Protein AF-A0A920PNK2-F1 (afdb_monomer)

Mean predicted aligned error: 2.54 Å

Secondary structure (DSSP, 8-state):
-HHHH--TT-BHHHHHHHHHHHHHHTT---BSS--EEEGGGGSSS-PPP-SPBPPTT-EEEEE--EE-GGG-EE--EEEEE-SSSPPPHHHHHHHHHHHHHHHHHT-

Foldseek 3Di:
DLLVVQAFFDFQVNSLVVLVVVQVVQAFDDADFQQKDKAPRPVVHPDHGDRDTHHAQIKIKGWRSTLHHPRDGDTDIDIDTHDPDDHDPVRVVVVVVVVVVCVVVVD

Nearest PDB structures (foldseek):
  4s00-assembly1_C  TM=9.492E-01  e=1.139E-08  Ruegeria lacuscaerulensis ITI-1157
  4s01-assembly2_B  TM=9.330E-01  e=1.068E-08  Ruegeria lacuscaerulensis ITI-1157
  4b28-assembly1_A-2  TM=9.324E-01  e=1.216E-08  Roseobacter denitrificans OCh 114
  4rzz-assembly1_C  TM=9.488E-01  e=2.180E-08  Ruegeria lacuscaerulensis ITI-1157
  4ege-assembly1_A-2  TM=8.563E-01  e=2.187E-04  Mycobacterium ulcerans Agy99

Sequence (107 aa):
MLKTALRPGVTEVQLWGLLNYANLANNGDWHEGRMLASGPRINPWMQEASPRRVESGDLVGLDTDMIGPLGYCADISRTLHCGPGQPTRRQKQLYRLALDEIECNLK

pLDDT: mean 96.78, std 3.08, range [76.94, 98.69]

Radius of gyration: 14.25 Å; Cα contacts (8 Å, |Δi|>4): 184; chains: 1; bounding box: 33×37×32 Å

Structure (mmCIF, N/CA/C/O backbone):
data_AF-A0A920PNK2-F1
#
_entry.id   AF-A0A920PNK2-F1
#
loop_
_atom_site.group_PDB
_atom_site.id
_atom_site.type_symbol
_atom_site.label_atom_id
_atom_site.label_alt_id
_atom_site.label_comp_id
_atom_site.label_asym_id
_atom_site.label_entity_id
_atom_site.label_seq_id
_atom_site.pdbx_PDB_ins_code
_atom_site.Cartn_x
_atom_site.Cartn_y
_atom_site.Cartn_z
_atom_site.occupancy
_atom_site.B_iso_or_equiv
_atom_site.auth_seq_id
_atom_site.auth_comp_id
_atom_site.auth_asym_id
_atom_site.auth_atom_id
_atom_site.pdbx_PDB_model_num
ATOM 1 N N . MET A 1 1 ? -7.185 -2.907 -9.985 1.00 81.12 1 MET A N 1
ATOM 2 C CA . MET A 1 1 ? -7.003 -4.285 -9.477 1.00 81.12 1 MET A CA 1
ATOM 3 C C . MET A 1 1 ? -7.018 -4.337 -7.949 1.00 81.12 1 MET A C 1
ATOM 5 O O . MET A 1 1 ? -7.954 -4.904 -7.402 1.00 81.12 1 MET A O 1
ATOM 9 N N . LEU A 1 2 ? -6.073 -3.693 -7.249 1.00 89.44 2 LEU A N 1
ATOM 10 C CA . LEU A 1 2 ? -5.973 -3.769 -5.780 1.00 89.44 2 LEU A CA 1
ATOM 11 C C . LEU A 1 2 ? -7.226 -3.271 -5.035 1.00 89.44 2 LEU A C 1
ATOM 13 O O . LEU A 1 2 ? -7.757 -3.987 -4.194 1.00 89.44 2 LEU A O 1
ATOM 17 N N . LYS A 1 3 ? -7.773 -2.102 -5.404 1.00 89.00 3 LYS A N 1
ATOM 18 C CA . LYS A 1 3 ? -9.016 -1.570 -4.806 1.00 89.00 3 LYS A CA 1
ATOM 19 C C . LYS A 1 3 ? -10.217 -2.517 -4.963 1.00 89.00 3 LYS A C 1
ATOM 21 O O . LYS A 1 3 ? -11.076 -2.553 -4.096 1.00 89.00 3 LYS A O 1
ATOM 26 N N . THR A 1 4 ? -10.271 -3.275 -6.058 1.00 91.94 4 THR A N 1
ATOM 27 C CA . THR A 1 4 ? -11.335 -4.255 -6.335 1.00 91.94 4 THR A CA 1
ATOM 28 C C . THR A 1 4 ? -11.139 -5.547 -5.540 1.00 91.94 4 THR 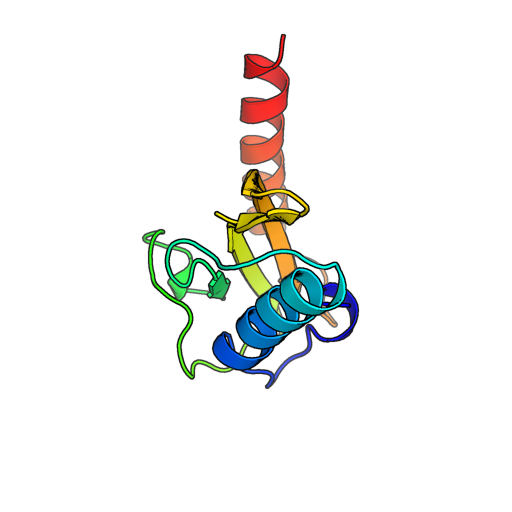A C 1
ATOM 30 O O . THR A 1 4 ? -12.112 -6.179 -5.146 1.00 91.94 4 THR A O 1
ATOM 33 N N . ALA A 1 5 ? -9.886 -5.946 -5.306 1.00 95.31 5 ALA A N 1
ATOM 34 C CA . ALA A 1 5 ? -9.541 -7.131 -4.526 1.00 95.31 5 ALA A CA 1
ATOM 35 C C . ALA A 1 5 ? -9.615 -6.903 -3.00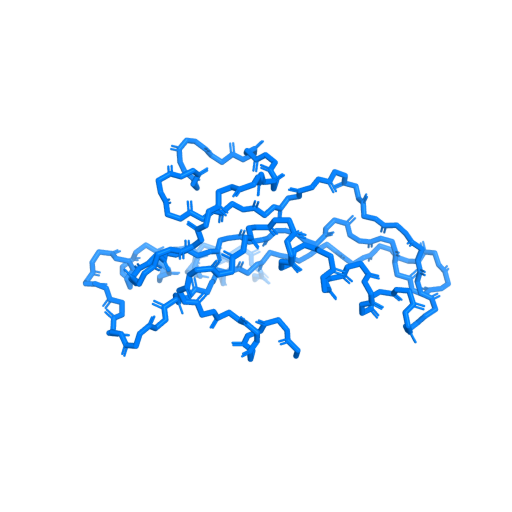8 1.00 95.31 5 ALA A C 1
ATOM 37 O O . ALA A 1 5 ? -9.747 -7.867 -2.253 1.00 95.31 5 ALA A O 1
ATOM 38 N N . LEU A 1 6 ? -9.533 -5.646 -2.563 1.00 97.19 6 LEU A N 1
ATOM 39 C CA . LEU A 1 6 ? -9.639 -5.270 -1.160 1.00 97.19 6 LEU A CA 1
ATOM 40 C C . LEU A 1 6 ? -11.038 -5.585 -0.619 1.00 97.19 6 LEU A C 1
ATOM 42 O O . LEU A 1 6 ? -12.020 -4.916 -0.940 1.00 97.19 6 LEU A O 1
ATOM 46 N N . ARG A 1 7 ? -11.106 -6.603 0.236 1.00 97.31 7 ARG A N 1
ATOM 47 C CA . ARG A 1 7 ? -12.310 -7.035 0.948 1.00 97.31 7 ARG A CA 1
ATOM 48 C C . ARG A 1 7 ? -11.924 -7.703 2.266 1.00 97.31 7 ARG A C 1
ATOM 50 O O . ARG A 1 7 ? -10.823 -8.255 2.340 1.00 97.31 7 ARG A O 1
ATOM 57 N N . PRO A 1 8 ? -12.814 -7.732 3.271 1.00 98.00 8 PRO A N 1
ATOM 58 C CA . PRO A 1 8 ? -12.539 -8.437 4.514 1.00 98.00 8 PRO A CA 1
ATOM 59 C C . PRO A 1 8 ? -12.116 -9.892 4.266 1.00 98.00 8 PRO A C 1
ATOM 61 O O . PRO A 1 8 ? -12.681 -10.583 3.416 1.00 98.00 8 PRO A O 1
ATOM 64 N N . GLY A 1 9 ? -11.104 -10.350 4.998 1.00 98.06 9 GLY A N 1
ATOM 65 C CA . GLY A 1 9 ? -10.576 -11.711 4.933 1.00 98.06 9 GLY A CA 1
ATOM 66 C C . GLY A 1 9 ? -9.421 -11.929 3.952 1.00 98.06 9 GLY A C 1
ATOM 67 O O . GLY A 1 9 ? -8.723 -12.936 4.105 1.00 98.06 9 GLY A O 1
ATOM 68 N N . VAL A 1 10 ? -9.174 -11.017 3.000 1.00 98.31 10 VAL A N 1
ATOM 69 C CA . VAL A 1 10 ? -7.945 -11.034 2.180 1.00 98.31 10 VAL A CA 1
ATOM 70 C C . VAL A 1 10 ? -6.733 -10.761 3.072 1.00 98.31 10 VAL A C 1
ATOM 72 O O . VAL A 1 10 ? -6.842 -9.988 4.022 1.00 98.31 10 VAL A O 1
ATOM 75 N N . THR A 1 11 ? -5.590 -11.391 2.815 1.00 98.62 11 THR A N 1
ATOM 76 C CA . THR A 1 11 ? -4.367 -11.102 3.581 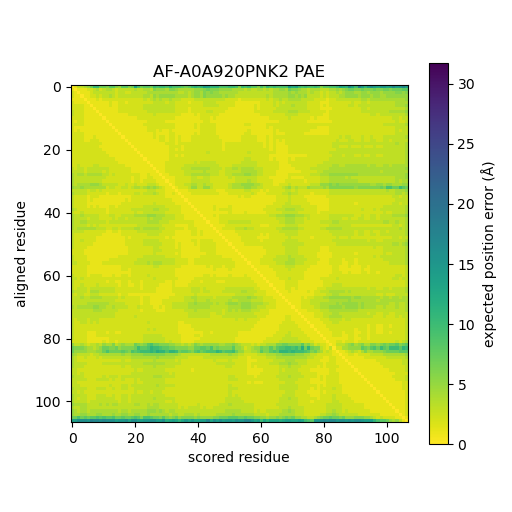1.00 98.62 11 THR A CA 1
ATOM 77 C C . THR A 1 11 ? -3.595 -9.925 2.991 1.00 98.62 11 THR A C 1
ATOM 79 O O . THR A 1 11 ? -3.682 -9.646 1.793 1.00 98.62 11 THR A O 1
ATOM 82 N N . GLU A 1 12 ? -2.796 -9.243 3.811 1.00 98.62 12 GLU A N 1
ATOM 83 C CA . GLU A 1 12 ? -1.914 -8.166 3.333 1.00 98.62 12 GLU A CA 1
ATOM 84 C C . GLU A 1 12 ? -0.940 -8.681 2.265 1.00 98.62 12 GLU A C 1
ATOM 86 O O . GLU A 1 12 ? -0.792 -8.055 1.219 1.00 98.62 12 GLU A O 1
ATOM 91 N N . VAL A 1 13 ? -0.351 -9.869 2.463 1.00 98.38 13 VAL A N 1
ATOM 92 C CA . VAL A 1 13 ? 0.530 -10.501 1.460 1.00 98.38 13 VAL A CA 1
ATOM 93 C C . VAL A 1 13 ? -0.181 -10.830 0.144 1.00 98.38 13 VAL A C 1
ATOM 95 O O . VAL A 1 13 ? 0.451 -10.767 -0.907 1.00 98.38 13 VAL A O 1
ATOM 98 N N . GLN A 1 14 ? -1.484 -11.140 0.156 1.00 98.38 14 GLN A N 1
ATOM 99 C CA . GLN A 1 14 ? -2.257 -11.319 -1.080 1.00 98.38 14 GLN A CA 1
ATOM 100 C C . GLN A 1 14 ? -2.422 -9.991 -1.825 1.00 98.38 14 GLN A C 1
ATOM 102 O O . GLN A 1 14 ? -2.258 -9.954 -3.041 1.00 98.38 14 GLN A O 1
ATOM 107 N N . LEU A 1 15 ? -2.706 -8.898 -1.110 1.00 98.19 15 LEU A N 1
ATOM 108 C CA . LEU A 1 15 ? -2.794 -7.565 -1.711 1.00 98.19 15 LEU A CA 1
ATOM 109 C C . LEU A 1 15 ? -1.435 -7.091 -2.244 1.00 98.19 15 LEU A C 1
ATOM 111 O O . LEU A 1 15 ? -1.367 -6.600 -3.368 1.00 98.19 15 LEU A O 1
ATOM 115 N N . TRP A 1 16 ? -0.355 -7.297 -1.489 1.00 98.06 16 TRP A N 1
ATOM 116 C CA . TRP A 1 16 ? 1.009 -6.998 -1.934 1.00 98.06 16 TRP A CA 1
ATOM 117 C C . TRP A 1 16 ? 1.405 -7.842 -3.155 1.00 98.06 16 TRP A C 1
ATOM 119 O O . TRP A 1 16 ? 1.992 -7.329 -4.107 1.00 98.06 16 TRP A O 1
ATOM 129 N N . GLY A 1 17 ? 0.996 -9.114 -3.203 1.00 97.69 17 GLY A N 1
ATOM 130 C CA . GLY A 1 17 ? 1.179 -9.967 -4.379 1.00 97.69 17 GLY A CA 1
ATOM 131 C C . GLY A 1 17 ? 0.494 -9.420 -5.637 1.00 97.69 17 GLY A C 1
ATOM 132 O O . GLY A 1 17 ? 1.037 -9.552 -6.730 1.00 97.69 17 GLY A O 1
ATOM 133 N N . LEU A 1 18 ? -0.653 -8.744 -5.502 1.00 97.44 18 LEU A N 1
ATOM 134 C CA . LEU A 1 18 ? -1.312 -8.082 -6.634 1.00 97.44 18 LEU A CA 1
ATOM 135 C C . LEU A 1 18 ? -0.546 -6.857 -7.144 1.00 97.44 18 LEU A C 1
ATOM 137 O O . LEU A 1 18 ? -0.586 -6.604 -8.345 1.00 97.44 18 LEU A O 1
ATOM 141 N N . LEU A 1 19 ? 0.133 -6.109 -6.266 1.00 96.12 19 LEU A N 1
ATOM 142 C CA . LEU A 1 19 ? 1.024 -5.018 -6.685 1.00 96.12 19 LEU A CA 1
ATOM 143 C C . LEU A 1 19 ? 2.195 -5.567 -7.502 1.00 96.12 19 LEU A C 1
ATOM 145 O O . LEU A 1 19 ? 2.418 -5.104 -8.615 1.00 96.12 19 LEU A O 1
ATOM 149 N N . ASN A 1 20 ? 2.837 -6.629 -7.008 1.00 97.25 20 ASN A N 1
ATOM 150 C CA . ASN A 1 20 ? 3.941 -7.294 -7.705 1.00 97.25 20 ASN A CA 1
ATOM 151 C C . ASN A 1 20 ? 3.504 -7.854 -9.062 1.00 97.25 20 ASN A C 1
ATOM 153 O O . ASN A 1 20 ? 4.173 -7.643 -10.069 1.00 97.25 20 ASN A O 1
ATOM 157 N N . TYR A 1 21 ? 2.352 -8.535 -9.106 1.00 97.06 21 TYR A N 1
ATOM 158 C CA . TYR A 1 21 ? 1.788 -9.027 -10.361 1.00 97.06 21 TYR A CA 1
ATOM 159 C C . TYR A 1 21 ? 1.533 -7.882 -11.341 1.00 97.06 21 TYR A C 1
ATOM 161 O O . TYR A 1 21 ? 1.876 -8.000 -12.512 1.00 97.06 21 TYR A O 1
ATOM 169 N N . ALA A 1 22 ? 0.944 -6.776 -10.877 1.00 96.06 22 ALA A N 1
ATOM 170 C CA . ALA A 1 22 ? 0.673 -5.630 -11.731 1.00 96.06 22 ALA A CA 1
ATOM 171 C C . ALA A 1 22 ? 1.965 -4.992 -12.260 1.00 96.06 22 ALA A C 1
ATOM 173 O O . ALA A 1 22 ? 2.005 -4.661 -13.441 1.00 96.06 22 ALA A O 1
ATOM 174 N N . ASN A 1 23 ? 3.008 -4.858 -11.434 1.00 97.25 23 ASN A N 1
ATOM 175 C CA . ASN A 1 23 ? 4.301 -4.332 -11.873 1.00 97.25 23 ASN A CA 1
ATOM 176 C C . ASN A 1 23 ? 4.917 -5.221 -12.964 1.00 97.25 23 ASN A C 1
ATOM 178 O O . ASN A 1 23 ? 5.166 -4.769 -14.083 1.00 97.25 23 ASN A O 1
ATOM 182 N N . LEU A 1 24 ? 5.042 -6.518 -12.673 1.00 97.69 24 LEU A N 1
ATOM 183 C CA . LEU A 1 24 ? 5.623 -7.498 -13.587 1.00 97.69 24 LEU A CA 1
ATOM 184 C C . LEU A 1 24 ? 4.835 -7.602 -14.900 1.00 97.69 24 LEU A C 1
ATOM 186 O O . LEU A 1 24 ? 5.415 -7.619 -15.983 1.00 97.69 24 LEU A O 1
ATOM 190 N N . ALA A 1 25 ? 3.501 -7.617 -14.827 1.00 97.75 25 ALA A N 1
ATOM 191 C CA . ALA A 1 25 ? 2.635 -7.664 -16.005 1.00 97.75 25 ALA A CA 1
ATOM 192 C C . ALA A 1 25 ? 2.753 -6.414 -16.894 1.00 97.75 25 ALA A C 1
ATOM 194 O O . ALA A 1 25 ? 2.365 -6.464 -18.059 1.00 97.75 25 ALA A O 1
ATOM 195 N N . ASN A 1 26 ? 3.277 -5.306 -16.360 1.00 97.25 26 ASN A N 1
ATOM 196 C CA . ASN A 1 26 ? 3.541 -4.075 -17.102 1.00 97.25 26 ASN A CA 1
ATOM 197 C C . ASN A 1 26 ? 5.030 -3.878 -17.409 1.00 97.25 26 ASN A C 1
ATOM 199 O O . ASN A 1 26 ? 5.413 -2.781 -17.797 1.00 97.25 26 ASN A O 1
ATOM 203 N N . ASN A 1 27 ? 5.842 -4.939 -17.323 1.00 97.75 27 ASN A N 1
ATOM 204 C CA . ASN A 1 27 ? 7.258 -4.933 -17.694 1.00 97.75 27 ASN A CA 1
ATOM 205 C C . ASN A 1 27 ? 8.160 -4.125 -16.741 1.00 97.75 27 ASN A C 1
ATOM 207 O O . ASN A 1 27 ? 9.207 -3.634 -17.168 1.00 97.75 27 ASN A O 1
ATOM 211 N N . GLY A 1 28 ? 7.734 -3.968 -15.484 1.00 97.81 28 GLY A N 1
ATOM 212 C CA . GLY A 1 28 ? 8.594 -3.529 -14.387 1.00 97.81 28 GLY A CA 1
ATOM 213 C C . GLY A 1 28 ? 9.233 -4.698 -13.641 1.00 97.81 28 GLY A C 1
ATOM 214 O O . GLY A 1 28 ? 8.962 -5.862 -13.947 1.00 97.81 28 GLY A O 1
ATOM 215 N N . ASP A 1 29 ? 10.071 -4.370 -12.659 1.00 97.00 29 ASP A N 1
ATOM 216 C CA . ASP A 1 29 ? 10.968 -5.327 -12.018 1.00 97.00 29 ASP A CA 1
ATOM 217 C C . ASP A 1 29 ? 10.535 -5.665 -10.577 1.00 97.00 29 ASP A C 1
ATOM 219 O O . ASP A 1 29 ? 9.732 -6.577 -10.365 1.00 97.00 29 ASP A O 1
ATOM 223 N N . TRP A 1 30 ? 11.048 -4.950 -9.568 1.00 97.31 30 TRP A N 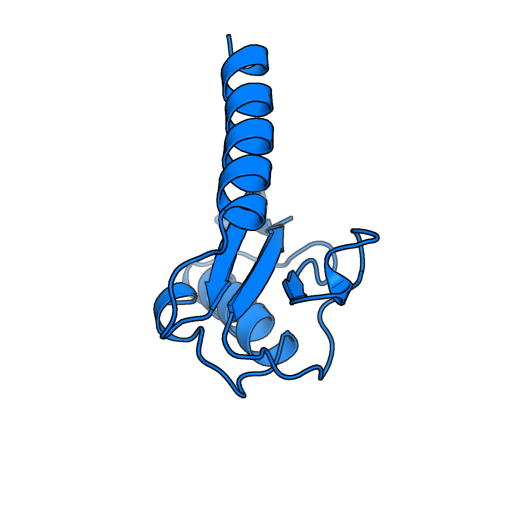1
ATOM 224 C CA . TRP A 1 30 ? 10.838 -5.261 -8.146 1.00 97.31 30 TRP A CA 1
ATOM 225 C C . TRP A 1 30 ? 10.229 -4.098 -7.353 1.00 97.31 30 TRP A C 1
ATOM 227 O O . TRP A 1 30 ? 10.004 -3.006 -7.870 1.00 97.31 30 TRP A O 1
ATOM 237 N N . HIS A 1 31 ? 9.940 -4.365 -6.082 1.00 97.50 31 HIS A N 1
ATOM 238 C CA . HIS A 1 31 ? 9.576 -3.375 -5.071 1.00 97.50 31 HIS A CA 1
ATOM 239 C C . HIS A 1 31 ? 10.638 -3.393 -3.969 1.00 97.50 31 HIS A C 1
ATOM 241 O O . HIS A 1 31 ? 11.067 -4.481 -3.571 1.00 97.50 31 HIS A O 1
ATOM 247 N N . GLU A 1 32 ? 11.049 -2.233 -3.463 1.00 95.75 32 GLU A N 1
ATOM 248 C CA . GLU A 1 32 ? 11.890 -2.166 -2.268 1.00 95.75 32 GLU A CA 1
ATOM 249 C C . GLU A 1 32 ? 11.029 -2.470 -1.032 1.00 95.75 32 GLU A C 1
ATOM 251 O O . GLU A 1 32 ? 10.140 -1.717 -0.641 1.00 95.75 32 GLU A O 1
ATOM 256 N N . GLY A 1 33 ? 11.264 -3.631 -0.421 1.00 92.88 33 GLY A N 1
ATOM 257 C CA . GLY A 1 33 ? 10.521 -4.082 0.754 1.00 92.88 33 GLY A CA 1
ATOM 258 C C . GLY A 1 33 ? 9.069 -4.502 0.480 1.00 92.88 33 GLY A C 1
ATOM 259 O O . GLY A 1 33 ? 8.625 -4.737 -0.649 1.00 92.88 33 GLY A O 1
ATOM 260 N N . ARG A 1 34 ? 8.309 -4.682 1.568 1.00 96.62 34 ARG A N 1
ATOM 261 C CA . ARG A 1 34 ? 6.912 -5.150 1.528 1.00 96.62 34 ARG A CA 1
ATOM 262 C C . ARG A 1 34 ? 5.962 -4.138 2.148 1.00 96.62 34 ARG A C 1
ATOM 264 O O . ARG A 1 34 ? 5.232 -4.468 3.080 1.00 96.62 34 ARG A O 1
ATOM 271 N N . MET A 1 35 ? 5.977 -2.908 1.648 1.00 97.19 35 MET A N 1
ATOM 272 C CA . MET A 1 35 ? 5.322 -1.761 2.281 1.00 97.19 35 MET A CA 1
ATOM 273 C C . MET A 1 35 ? 3.798 -1.755 2.110 1.00 97.19 35 MET A C 1
ATOM 275 O O . MET A 1 35 ? 3.217 -0.982 1.356 1.00 97.19 35 MET A O 1
ATOM 279 N N . LEU A 1 36 ? 3.119 -2.640 2.841 1.00 98.25 36 LEU A N 1
ATOM 280 C CA . LEU A 1 36 ? 1.665 -2.674 2.950 1.00 98.25 36 LEU A CA 1
ATOM 281 C C . LEU A 1 36 ? 1.260 -3.156 4.342 1.00 98.25 36 LEU A C 1
ATOM 283 O O . LEU A 1 36 ? 1.583 -4.272 4.740 1.00 98.25 36 LEU A O 1
ATOM 287 N N . ALA A 1 37 ? 0.483 -2.346 5.054 1.00 98.50 37 ALA A N 1
ATOM 288 C CA . ALA A 1 37 ? -0.034 -2.682 6.377 1.00 98.50 37 ALA A CA 1
ATOM 289 C C . ALA A 1 37 ? -1.511 -2.301 6.501 1.00 98.50 37 ALA A C 1
ATOM 291 O O . ALA A 1 37 ? -1.999 -1.372 5.853 1.00 98.50 37 ALA A O 1
ATOM 292 N N . SER A 1 38 ? -2.240 -3.024 7.348 1.00 98.50 38 SER A N 1
ATOM 293 C CA . SER A 1 38 ? -3.677 -2.836 7.531 1.00 98.50 38 SER A CA 1
ATOM 294 C C . SER A 1 38 ? -4.091 -2.730 8.997 1.00 98.50 38 SER A C 1
ATOM 296 O O . SER A 1 38 ? -3.479 -3.318 9.894 1.00 98.50 38 SER A O 1
ATOM 298 N N . GLY A 1 39 ? -5.158 -1.966 9.232 1.00 98.06 39 GLY A N 1
ATOM 299 C CA . GLY A 1 39 ? -5.773 -1.784 10.542 1.00 98.06 39 GLY A CA 1
ATOM 300 C C . GLY A 1 39 ? -4.771 -1.270 11.584 1.00 98.06 39 GLY A C 1
ATOM 301 O O . GLY A 1 39 ? -4.106 -0.259 11.340 1.00 98.06 39 GLY A O 1
ATOM 302 N N . PRO A 1 40 ? -4.622 -1.944 12.739 1.00 97.88 40 PRO A N 1
ATOM 303 C CA . PRO A 1 40 ? -3.720 -1.504 13.801 1.00 97.88 40 PRO A CA 1
ATOM 304 C C . PRO A 1 40 ? -2.240 -1.541 13.394 1.00 97.88 40 PRO A C 1
ATOM 306 O O . PRO A 1 40 ? -1.440 -0.821 13.981 1.00 97.88 40 PRO A O 1
ATOM 309 N N . ARG A 1 41 ? -1.860 -2.321 12.369 1.00 98.06 41 ARG A N 1
ATOM 310 C CA . ARG A 1 41 ? -0.462 -2.425 11.914 1.00 98.06 41 ARG A CA 1
ATOM 311 C C . ARG A 1 41 ? 0.034 -1.204 11.140 1.00 98.06 41 ARG A C 1
ATOM 313 O O . ARG A 1 41 ? 1.220 -1.108 10.861 1.00 98.06 41 ARG A O 1
ATOM 320 N N . ILE A 1 42 ? -0.848 -0.268 10.791 1.00 96.00 42 ILE A N 1
ATOM 321 C CA . ILE A 1 42 ? -0.442 0.994 10.154 1.00 96.00 42 ILE A CA 1
ATOM 322 C C . ILE A 1 42 ? 0.304 1.904 11.144 1.00 96.00 42 ILE A C 1
ATOM 324 O O . ILE A 1 42 ? 1.030 2.796 10.715 1.00 96.00 42 ILE A O 1
ATOM 328 N N . ASN A 1 43 ? 0.141 1.700 12.458 1.00 96.12 43 ASN A N 1
ATOM 329 C CA . ASN A 1 43 ? 0.794 2.510 13.482 1.00 96.12 43 ASN A CA 1
ATOM 330 C C . ASN A 1 43 ? 1.480 1.623 14.548 1.00 96.12 43 ASN A C 1
ATOM 332 O O . ASN A 1 43 ? 0.775 0.931 15.284 1.00 96.12 43 ASN A O 1
ATOM 336 N N . PRO A 1 44 ? 2.824 1.644 14.663 1.00 97.19 44 PRO A N 1
ATOM 337 C CA . PRO A 1 44 ? 3.753 2.468 13.881 1.00 97.19 44 PRO A CA 1
ATOM 338 C C . PRO A 1 44 ? 3.827 2.031 12.410 1.00 97.19 44 PRO A C 1
ATOM 340 O O . PRO A 1 44 ? 3.626 0.854 12.104 1.00 97.19 44 PRO A O 1
ATOM 343 N N . TRP A 1 45 ? 4.101 2.991 11.518 1.00 97.19 45 TRP A N 1
ATOM 344 C CA . TRP A 1 45 ? 4.342 2.734 10.092 1.00 97.19 45 TRP A CA 1
ATOM 345 C C . TRP A 1 45 ? 5.647 1.941 9.889 1.00 97.19 45 TRP A C 1
ATOM 347 O O . TRP A 1 45 ? 6.411 1.767 10.836 1.00 97.19 45 TRP A O 1
ATOM 357 N N . MET A 1 46 ? 5.906 1.474 8.661 1.00 95.00 46 MET A N 1
ATOM 358 C CA . MET A 1 46 ? 7.043 0.609 8.274 1.00 95.00 46 MET A CA 1
ATOM 359 C C . MET A 1 46 ? 6.941 -0.857 8.705 1.00 95.00 46 MET A C 1
ATOM 361 O O . MET A 1 46 ? 7.916 -1.603 8.686 1.00 95.00 46 MET A O 1
ATOM 365 N N . GLN A 1 47 ? 5.743 -1.305 9.061 1.00 97.62 47 GLN A N 1
ATOM 366 C CA . GLN A 1 47 ? 5.478 -2.726 9.228 1.00 97.62 47 GLN A CA 1
ATOM 367 C C . GLN A 1 47 ? 5.253 -3.390 7.864 1.00 97.62 47 GLN A C 1
ATOM 369 O O . GLN A 1 47 ? 4.364 -2.992 7.116 1.00 97.62 47 GLN A O 1
ATOM 374 N N . GLU A 1 48 ? 6.017 -4.439 7.564 1.00 97.81 48 GLU A N 1
ATOM 375 C CA . GLU A 1 48 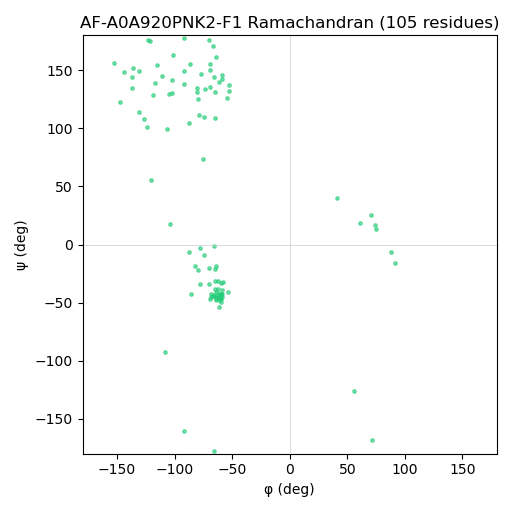? 5.907 -5.173 6.299 1.00 97.81 48 GLU A CA 1
ATOM 376 C C . GLU A 1 48 ? 4.601 -5.972 6.165 1.00 97.81 48 GLU A C 1
ATOM 378 O O . GLU A 1 48 ? 4.008 -6.407 7.160 1.00 97.81 48 GLU A O 1
ATOM 383 N N . ALA A 1 49 ? 4.177 -6.231 4.927 1.00 98.25 49 ALA A N 1
ATOM 384 C CA . ALA A 1 49 ? 3.016 -7.049 4.606 1.00 98.25 49 ALA A CA 1
ATOM 385 C C . ALA A 1 49 ? 3.122 -8.431 5.255 1.00 98.25 49 ALA A C 1
ATOM 387 O O . ALA A 1 49 ? 4.097 -9.161 5.067 1.00 98.25 49 ALA A O 1
ATOM 388 N N . SER A 1 50 ? 2.086 -8.805 6.004 1.00 98.25 50 SER A N 1
ATOM 389 C CA . SER A 1 50 ? 2.066 -10.029 6.798 1.00 98.25 50 SER A CA 1
ATOM 390 C C . SER A 1 50 ? 0.911 -10.959 6.402 1.00 98.25 50 SER A C 1
ATOM 392 O O . SER A 1 50 ? 0.042 -10.613 5.595 1.00 98.25 50 SER A O 1
ATOM 394 N N . PRO A 1 51 ? 0.835 -12.163 6.988 1.00 98.56 51 PRO A N 1
ATOM 395 C CA . PRO A 1 51 ? -0.340 -13.016 6.855 1.00 98.56 51 PRO A CA 1
ATOM 396 C C . PRO A 1 51 ? -1.619 -12.457 7.509 1.00 98.56 51 PRO A C 1
ATOM 398 O O . PRO A 1 51 ? -2.655 -13.121 7.424 1.00 98.56 51 PRO A O 1
ATOM 401 N N . ARG A 1 52 ? -1.587 -11.278 8.161 1.00 98.44 52 ARG A N 1
ATOM 402 C CA . ARG A 1 52 ? -2.778 -10.651 8.753 1.00 98.44 52 ARG A CA 1
ATOM 403 C C . ARG A 1 52 ? -3.883 -10.537 7.706 1.00 98.44 52 ARG A C 1
ATOM 405 O O . ARG A 1 52 ? -3.665 -10.072 6.587 1.00 98.44 52 ARG A O 1
ATOM 412 N N . ARG A 1 53 ? -5.086 -10.948 8.102 1.00 98.69 53 ARG A N 1
ATOM 413 C CA . ARG A 1 53 ? -6.309 -10.742 7.329 1.00 98.69 53 ARG A CA 1
ATOM 414 C C . ARG A 1 53 ? -6.815 -9.327 7.563 1.00 98.69 53 ARG A C 1
ATOM 416 O O . ARG A 1 53 ? -6.927 -8.903 8.707 1.00 98.69 53 ARG A O 1
ATOM 423 N N . VAL A 1 54 ? -7.136 -8.632 6.481 1.00 98.50 54 VAL A N 1
ATOM 424 C CA . VAL A 1 54 ? -7.774 -7.319 6.535 1.00 98.50 54 VAL A CA 1
ATOM 425 C C . VAL A 1 54 ? -9.202 -7.482 7.052 1.00 98.50 54 VAL A C 1
ATOM 427 O O . VAL A 1 54 ? -9.929 -8.377 6.616 1.00 98.50 54 VAL A O 1
ATOM 430 N N . GLU A 1 55 ? -9.616 -6.613 7.963 1.00 98.25 55 GLU A N 1
ATOM 431 C CA . GLU A 1 55 ? -10.946 -6.603 8.564 1.00 98.25 55 GLU A CA 1
ATOM 432 C C . GLU A 1 55 ? -11.833 -5.519 7.935 1.00 98.25 55 GLU A C 1
ATOM 434 O O . GLU A 1 55 ? -11.370 -4.604 7.249 1.00 98.25 55 GLU A O 1
ATOM 439 N N . SER A 1 56 ? -13.147 -5.626 8.135 1.00 97.81 56 SER A N 1
ATOM 440 C CA . SER A 1 56 ? -14.082 -4.574 7.721 1.00 97.81 56 SER A CA 1
ATOM 441 C C . SER A 1 56 ? -13.824 -3.301 8.526 1.00 97.81 56 SER A C 1
ATOM 443 O O . SER A 1 56 ? -13.802 -3.344 9.751 1.00 97.81 56 SER A O 1
ATOM 445 N N . GLY A 1 57 ? -13.711 -2.159 7.848 1.00 97.69 57 GLY A N 1
ATOM 446 C CA . GLY A 1 57 ? -13.432 -0.865 8.477 1.00 97.69 57 GLY A CA 1
ATOM 447 C C . GLY A 1 57 ? -11.943 -0.545 8.638 1.00 97.69 57 GLY A C 1
ATOM 448 O O . GLY A 1 57 ? -11.604 0.585 9.006 1.00 97.69 57 GLY A O 1
ATOM 449 N N . ASP A 1 58 ? -11.052 -1.494 8.334 1.00 98.19 58 ASP A N 1
ATOM 450 C CA . ASP A 1 58 ? -9.614 -1.246 8.335 1.00 98.19 58 ASP A CA 1
ATOM 451 C C . ASP A 1 58 ? -9.243 -0.179 7.304 1.00 98.19 58 ASP A C 1
ATOM 453 O O . ASP A 1 58 ? -9.722 -0.178 6.166 1.00 98.19 58 ASP A O 1
ATOM 457 N N . LEU A 1 59 ? -8.315 0.698 7.685 1.00 98.19 59 LEU A N 1
ATOM 458 C CA . LEU A 1 59 ? -7.484 1.364 6.691 1.00 98.19 59 LEU A CA 1
ATOM 459 C C . LEU A 1 59 ? -6.414 0.383 6.210 1.00 98.19 59 LEU A C 1
ATOM 461 O O . LEU A 1 59 ? -5.943 -0.450 6.980 1.00 98.19 59 LEU A O 1
ATOM 465 N N . VAL A 1 60 ? -6.027 0.494 4.947 1.00 98.19 60 VAL A N 1
ATOM 466 C CA . VAL A 1 60 ? -4.921 -0.241 4.333 1.00 98.19 60 VAL A CA 1
ATOM 467 C C . VAL A 1 60 ? -4.004 0.787 3.693 1.00 98.19 60 VAL A C 1
ATOM 469 O O . VAL A 1 60 ? -4.389 1.419 2.709 1.00 98.19 60 VAL A O 1
ATOM 472 N N . GLY A 1 61 ? -2.840 0.993 4.298 1.00 98.00 61 GLY A N 1
ATOM 473 C CA . GLY A 1 61 ? -1.788 1.854 3.774 1.00 98.00 61 GLY A CA 1
ATOM 474 C C . GLY A 1 61 ? -0.837 1.027 2.926 1.00 98.00 61 GLY A C 1
ATOM 475 O O . GLY A 1 61 ? -0.504 -0.099 3.302 1.00 98.00 61 GLY A O 1
ATOM 476 N N . LEU A 1 62 ? -0.419 1.575 1.792 1.00 97.12 62 LEU A N 1
ATOM 477 C CA . LEU A 1 62 ? 0.624 0.995 0.960 1.00 97.12 62 LEU A CA 1
ATOM 478 C C . LEU A 1 62 ? 1.577 2.080 0.480 1.00 97.12 62 LEU A C 1
ATOM 480 O O . LEU A 1 62 ? 1.127 3.179 0.143 1.00 97.12 62 LEU A O 1
ATOM 484 N N . ASP A 1 63 ? 2.846 1.708 0.404 1.00 97.69 63 ASP A N 1
ATOM 485 C CA . ASP A 1 63 ? 3.844 2.382 -0.405 1.00 97.69 63 ASP A CA 1
ATOM 486 C C . ASP A 1 63 ? 4.249 1.470 -1.560 1.00 97.69 63 ASP A C 1
ATOM 488 O O . ASP A 1 63 ? 4.212 0.241 -1.441 1.00 97.69 63 ASP A O 1
ATOM 492 N N . THR A 1 64 ? 4.531 2.063 -2.711 1.00 96.94 64 THR A N 1
ATOM 493 C CA . THR A 1 64 ? 4.896 1.281 -3.890 1.00 96.94 64 THR A CA 1
ATOM 494 C C . THR A 1 64 ? 6.375 0.980 -3.915 1.00 96.94 64 THR A C 1
ATOM 496 O O . THR A 1 64 ? 6.688 -0.162 -4.246 1.00 96.94 64 THR A O 1
ATOM 499 N N . ASP A 1 65 ? 7.247 1.940 -3.588 1.00 96.62 65 ASP A N 1
ATOM 500 C CA . ASP A 1 65 ? 8.705 1.765 -3.619 1.00 96.62 65 ASP A CA 1
ATOM 501 C C . ASP A 1 65 ? 9.180 0.970 -4.859 1.00 96.62 65 ASP A C 1
ATOM 503 O O . ASP A 1 65 ? 9.973 0.029 -4.782 1.00 96.62 65 ASP A O 1
ATOM 507 N N . MET A 1 66 ? 8.565 1.242 -6.014 1.00 97.44 66 MET A N 1
ATOM 508 C CA . MET A 1 66 ? 8.525 0.293 -7.124 1.00 97.44 66 MET A CA 1
ATOM 509 C C . MET A 1 66 ? 9.531 0.666 -8.199 1.00 97.44 66 MET A C 1
ATOM 511 O O . MET A 1 66 ? 9.499 1.777 -8.725 1.00 97.44 66 MET A O 1
ATOM 515 N N . ILE A 1 67 ? 10.337 -0.301 -8.624 1.00 98.31 67 ILE A N 1
ATOM 516 C CA . ILE A 1 67 ? 11.097 -0.210 -9.867 1.00 98.31 67 ILE A CA 1
ATOM 517 C C . ILE A 1 67 ? 10.215 -0.734 -10.997 1.00 98.31 67 ILE A C 1
ATOM 519 O O . ILE A 1 67 ? 9.928 -1.929 -11.115 1.00 98.31 67 ILE A O 1
ATOM 523 N N . GLY A 1 68 ? 9.707 0.214 -11.776 1.00 97.38 68 GLY A N 1
ATOM 524 C CA . GLY A 1 68 ? 8.787 -0.001 -12.876 1.00 97.38 68 GLY A CA 1
ATOM 525 C C . GLY A 1 68 ? 9.491 -0.197 -14.222 1.00 97.38 68 GLY A C 1
ATOM 526 O O . GLY A 1 68 ? 10.678 -0.523 -14.284 1.00 97.38 68 GLY A O 1
ATOM 527 N N . PRO A 1 69 ? 8.762 -0.003 -15.332 1.00 97.56 69 PRO A N 1
ATOM 528 C CA . PRO A 1 69 ? 9.284 -0.245 -16.670 1.00 97.56 69 PRO A CA 1
ATOM 529 C C . PRO A 1 69 ? 10.520 0.591 -16.983 1.00 97.56 69 PRO A C 1
ATOM 531 O O . PRO A 1 69 ? 10.633 1.745 -16.566 1.00 97.56 69 PRO A O 1
ATOM 534 N N . LEU A 1 70 ? 11.430 0.008 -17.768 1.00 97.19 70 LEU A N 1
ATOM 535 C CA . LEU A 1 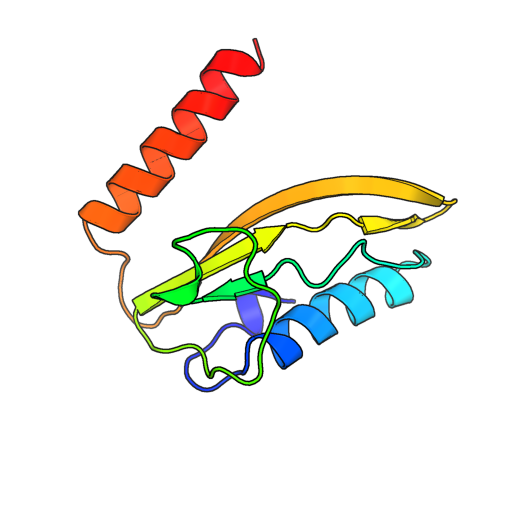70 ? 12.705 0.628 -18.150 1.00 97.19 70 LEU A CA 1
ATOM 536 C C . LEU A 1 70 ? 13.618 0.949 -16.946 1.00 97.19 70 LEU A C 1
ATOM 538 O O . LEU A 1 70 ? 14.528 1.764 -17.077 1.00 97.19 70 LEU A O 1
ATOM 542 N N . GLY A 1 71 ? 13.376 0.331 -15.784 1.00 96.56 71 GLY A N 1
ATOM 543 C CA . GLY A 1 71 ? 14.148 0.545 -14.559 1.00 96.56 71 GLY A CA 1
ATOM 544 C C . GLY A 1 71 ? 13.855 1.867 -13.842 1.00 96.56 71 GLY A C 1
ATOM 545 O O . GLY A 1 71 ? 14.622 2.263 -12.966 1.00 96.56 71 GLY A O 1
ATOM 546 N N . TYR A 1 72 ? 12.780 2.580 -14.200 1.00 97.62 72 TYR A N 1
ATOM 547 C CA . TYR A 1 72 ? 12.416 3.835 -13.537 1.00 97.62 72 TYR A CA 1
ATOM 548 C C . TYR A 1 72 ? 11.675 3.584 -12.228 1.00 97.62 72 TYR A C 1
ATOM 550 O O . TYR A 1 72 ? 10.720 2.809 -12.174 1.00 97.62 72 TYR A O 1
ATOM 558 N N . CYS A 1 73 ? 12.077 4.308 -11.186 1.00 97.75 73 CYS A N 1
ATOM 559 C CA . CYS A 1 73 ? 11.386 4.287 -9.907 1.00 97.75 73 CYS A CA 1
ATOM 560 C C . CYS A 1 73 ? 10.062 5.063 -9.979 1.00 97.75 73 CYS A C 1
ATOM 562 O O . CYS A 1 73 ? 10.012 6.191 -10.478 1.00 97.75 73 CYS A O 1
ATOM 564 N N . ALA A 1 74 ? 9.003 4.459 -9.448 1.00 96.69 74 ALA A N 1
ATOM 565 C CA . ALA A 1 74 ? 7.733 5.094 -9.150 1.00 96.69 74 ALA A CA 1
ATOM 566 C C . ALA A 1 74 ? 7.420 4.867 -7.668 1.00 96.69 74 ALA A C 1
ATOM 568 O O . ALA A 1 74 ? 6.971 3.791 -7.272 1.00 96.69 74 ALA A O 1
ATOM 569 N N . ASP A 1 75 ? 7.666 5.905 -6.876 1.00 97.50 75 ASP A N 1
ATOM 570 C CA . ASP A 1 75 ? 7.473 5.913 -5.431 1.00 97.50 75 ASP A CA 1
ATOM 571 C C . ASP A 1 75 ? 6.241 6.759 -5.077 1.00 97.50 75 ASP A C 1
ATOM 573 O O . ASP A 1 75 ? 6.241 7.993 -5.134 1.00 97.50 75 ASP A O 1
ATOM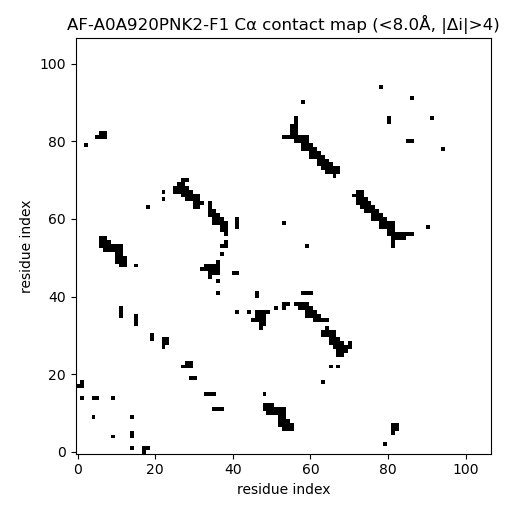 577 N N . ILE A 1 76 ? 5.131 6.066 -4.837 1.00 96.94 76 ILE A N 1
ATOM 578 C CA . ILE A 1 76 ? 3.847 6.648 -4.463 1.00 96.94 76 ILE A CA 1
ATOM 579 C C . ILE A 1 76 ? 3.170 5.861 -3.340 1.00 96.94 76 ILE A C 1
ATOM 581 O O . ILE A 1 76 ? 2.946 4.652 -3.422 1.00 96.94 76 ILE A O 1
ATOM 585 N N . SER A 1 77 ? 2.670 6.617 -2.370 1.00 97.62 77 SER A N 1
ATOM 586 C CA . SER A 1 77 ? 1.902 6.106 -1.239 1.00 97.62 77 SER A CA 1
ATOM 587 C C . SER A 1 77 ? 0.394 6.339 -1.406 1.00 97.62 77 SER A C 1
ATOM 589 O O . SER A 1 77 ? -0.046 7.395 -1.882 1.00 97.62 77 SER A O 1
ATOM 591 N N . ARG A 1 78 ? -0.446 5.378 -1.001 1.00 97.38 78 ARG A N 1
ATOM 592 C CA . ARG A 1 78 ? -1.918 5.528 -0.940 1.00 97.38 78 ARG A CA 1
ATOM 593 C C . ARG A 1 78 ? -2.513 4.794 0.263 1.00 97.38 78 ARG A C 1
ATOM 595 O O . ARG A 1 78 ? -2.073 3.712 0.629 1.00 97.38 78 ARG A O 1
ATOM 602 N N . THR A 1 79 ? -3.608 5.338 0.799 1.00 97.50 79 THR A N 1
ATOM 603 C CA . THR A 1 79 ? -4.396 4.698 1.865 1.00 97.50 79 THR A CA 1
ATOM 604 C C . THR A 1 79 ? -5.820 4.435 1.394 1.00 97.50 79 THR A C 1
ATOM 606 O O . THR A 1 79 ? -6.501 5.330 0.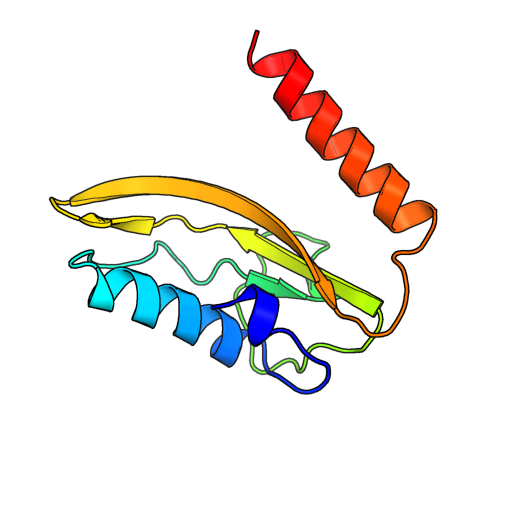891 1.00 97.50 79 THR A O 1
ATOM 609 N N . LEU A 1 80 ? -6.282 3.200 1.568 1.00 97.19 80 LEU A N 1
ATOM 610 C CA . LEU A 1 80 ? -7.616 2.736 1.197 1.00 97.19 80 LEU A CA 1
ATOM 611 C C . LEU A 1 80 ? -8.414 2.342 2.441 1.00 97.19 80 LEU A C 1
ATOM 613 O O . LEU A 1 80 ? -7.844 1.965 3.456 1.00 97.19 80 LEU A O 1
ATOM 617 N N . HIS A 1 81 ? -9.740 2.395 2.356 1.00 97.75 81 HIS A N 1
ATOM 618 C CA . HIS A 1 81 ? -10.636 1.885 3.393 1.00 97.75 81 HIS A CA 1
ATOM 619 C C . HIS A 1 81 ? -11.261 0.561 2.940 1.00 97.75 81 HIS A C 1
ATOM 621 O O . HIS A 1 81 ? -11.833 0.486 1.849 1.00 97.75 81 HIS A O 1
ATOM 627 N N . CYS A 1 82 ? -11.187 -0.465 3.784 1.00 97.94 82 CYS A N 1
ATOM 628 C CA . CYS A 1 82 ? -11.814 -1.760 3.560 1.00 97.94 82 CYS A CA 1
ATOM 629 C C . CYS A 1 82 ? -13.314 -1.686 3.896 1.00 97.94 82 CYS A C 1
ATOM 631 O O . CYS A 1 82 ? -13.698 -1.506 5.051 1.00 97.94 82 CYS A O 1
ATOM 633 N N . GLY A 1 83 ? -14.174 -1.789 2.877 1.00 93.12 83 GLY A N 1
ATOM 634 C CA . GLY A 1 83 ? -15.635 -1.790 3.037 1.00 93.12 83 GLY A CA 1
ATOM 635 C C . GLY A 1 83 ? -16.177 -3.021 3.793 1.00 93.12 83 GLY A C 1
ATOM 636 O O . GLY A 1 83 ? -15.401 -3.880 4.211 1.00 93.12 83 GLY A O 1
ATOM 637 N N . PRO A 1 84 ? -17.510 -3.151 3.956 1.00 89.75 84 PRO A N 1
ATOM 638 C CA . PRO A 1 84 ? -18.578 -2.387 3.293 1.00 89.75 84 PRO A CA 1
ATOM 639 C C . PRO A 1 84 ? -18.980 -1.070 3.984 1.00 89.75 84 PRO A C 1
ATOM 641 O O . PRO A 1 84 ? -19.792 -0.326 3.440 1.00 89.75 84 PRO A O 1
ATOM 644 N N . GLY A 1 85 ? -18.444 -0.774 5.172 1.00 91.06 85 GLY A N 1
ATOM 645 C CA . GLY A 1 85 ? -18.766 0.446 5.922 1.00 91.06 85 GLY A CA 1
ATOM 646 C C . GLY A 1 85 ? -18.215 1.738 5.303 1.00 91.06 85 GLY A C 1
ATOM 647 O O . GLY A 1 85 ? -17.474 1.723 4.319 1.00 91.06 85 GLY A O 1
ATOM 648 N N . GLN A 1 86 ? -18.554 2.873 5.917 1.00 95.31 86 GLN A N 1
ATOM 649 C CA . GLN A 1 86 ? -17.898 4.151 5.632 1.00 95.31 86 GLN A CA 1
ATOM 650 C C . GLN A 1 86 ? -16.714 4.379 6.583 1.00 95.31 86 GLN A C 1
ATOM 652 O O . GLN A 1 86 ? -16.819 4.001 7.752 1.00 95.31 86 GLN A O 1
ATOM 657 N N . PRO A 1 87 ? -15.658 5.094 6.145 1.00 96.94 87 PRO A N 1
ATOM 658 C CA . PRO A 1 87 ? -14.582 5.486 7.043 1.00 96.94 87 PRO A CA 1
ATOM 659 C C . PRO A 1 87 ? -15.108 6.327 8.210 1.00 96.94 87 PRO A C 1
ATOM 661 O O . PRO A 1 87 ? -15.978 7.192 8.031 1.00 96.94 87 PRO A O 1
ATOM 664 N N . THR A 1 88 ? -14.548 6.118 9.398 1.00 97.75 88 THR A N 1
ATOM 665 C CA . THR A 1 88 ? -14.911 6.880 10.598 1.00 97.75 88 THR A CA 1
ATOM 666 C C . THR A 1 88 ? -14.554 8.360 10.445 1.00 97.75 88 THR A C 1
ATOM 668 O O . THR A 1 88 ? -13.700 8.739 9.638 1.00 97.75 88 THR A O 1
ATOM 671 N N . ARG A 1 89 ? -15.162 9.231 11.266 1.00 98.31 89 ARG A N 1
ATOM 672 C CA . ARG A 1 89 ? -14.804 10.664 11.293 1.00 98.31 89 ARG A CA 1
ATOM 673 C C . ARG A 1 89 ? -13.305 10.870 11.520 1.00 98.31 89 ARG A C 1
ATOM 675 O O . ARG A 1 89 ? -12.701 11.701 10.849 1.00 98.31 89 ARG A O 1
ATOM 682 N N . ARG A 1 90 ? -12.700 10.076 12.410 1.00 97.69 90 ARG A N 1
ATOM 683 C CA . ARG A 1 90 ? -11.264 10.144 12.696 1.00 97.69 90 ARG A CA 1
ATOM 684 C C . ARG A 1 90 ? -10.417 9.705 11.501 1.00 97.69 90 ARG A C 1
ATOM 686 O O . ARG A 1 90 ? -9.466 10.401 11.172 1.00 97.69 90 ARG A O 1
ATOM 693 N N . GLN A 1 91 ? -10.770 8.610 10.826 1.00 98.00 91 GLN A N 1
ATOM 694 C CA . GLN A 1 91 ? -10.062 8.163 9.618 1.00 98.00 91 GLN A CA 1
ATOM 695 C C . GLN A 1 91 ? -10.123 9.219 8.504 1.00 98.00 91 GLN A C 1
ATOM 697 O O . GLN A 1 91 ? -9.100 9.524 7.897 1.00 98.00 91 GLN A O 1
ATOM 702 N N . LYS A 1 92 ? -11.294 9.835 8.279 1.00 98.31 92 LYS A N 1
ATOM 703 C CA . LYS A 1 92 ? -11.452 10.935 7.308 1.00 98.31 92 LYS A CA 1
ATOM 704 C C . LYS A 1 92 ? -10.602 12.152 7.677 1.00 98.31 92 LYS A C 1
ATOM 706 O O . LYS A 1 92 ? -9.962 12.724 6.803 1.00 98.31 92 LYS A O 1
ATOM 711 N N . GLN A 1 93 ? -10.572 12.523 8.959 1.00 98.50 93 GLN A N 1
ATOM 712 C CA . GLN A 1 93 ? -9.742 13.623 9.450 1.00 98.50 93 GLN A CA 1
ATOM 713 C C . GLN A 1 93 ? -8.251 13.353 9.211 1.00 98.50 93 GLN A C 1
ATOM 715 O O . GLN A 1 93 ? -7.561 14.218 8.690 1.00 98.50 93 GLN A O 1
ATOM 720 N N . LEU A 1 94 ? -7.761 12.157 9.558 1.00 97.62 94 LEU A N 1
ATOM 721 C CA . LEU A 1 94 ? -6.362 11.773 9.341 1.00 97.62 94 LEU A CA 1
ATOM 722 C C . LEU A 1 94 ? -5.988 11.791 7.857 1.00 97.62 94 LEU A C 1
ATOM 724 O O . LEU A 1 94 ? -4.955 12.343 7.496 1.00 97.62 94 LEU A O 1
ATOM 728 N N . TYR A 1 95 ? -6.851 11.239 6.999 1.00 97.81 95 TYR A N 1
ATOM 729 C CA . TYR A 1 95 ? -6.649 11.278 5.553 1.00 97.81 95 TYR A CA 1
ATOM 730 C C . TYR A 1 95 ? -6.573 12.718 5.032 1.00 97.81 95 TYR A C 1
ATOM 732 O O . TYR A 1 95 ? -5.710 13.027 4.216 1.00 97.81 95 TYR A O 1
ATOM 740 N N . ARG A 1 96 ? -7.455 13.609 5.512 1.00 98.44 96 ARG A N 1
ATOM 741 C CA . ARG A 1 96 ? -7.456 15.015 5.094 1.00 98.44 96 ARG A CA 1
ATOM 742 C C . ARG A 1 96 ? -6.172 15.729 5.510 1.00 98.44 96 ARG A C 1
ATOM 744 O O . ARG A 1 96 ? -5.580 16.375 4.664 1.00 98.44 96 ARG A O 1
ATOM 751 N N . LEU A 1 97 ? -5.720 15.546 6.751 1.00 98.44 97 LEU A N 1
ATOM 752 C CA . LEU A 1 97 ? -4.463 16.132 7.229 1.00 98.44 97 LEU A CA 1
ATOM 753 C C . LEU A 1 97 ? -3.258 15.665 6.398 1.00 98.44 97 LEU A C 1
ATOM 755 O O . LEU A 1 97 ? -2.426 16.482 6.028 1.00 98.44 97 LEU A O 1
ATOM 759 N N . ALA A 1 98 ? -3.186 14.372 6.063 1.00 98.00 98 ALA A N 1
ATOM 760 C CA . ALA A 1 98 ? -2.113 13.842 5.219 1.00 98.00 98 ALA A CA 1
ATOM 761 C C . ALA A 1 98 ? -2.148 14.416 3.791 1.00 98.00 98 ALA A C 1
ATOM 763 O O . ALA A 1 98 ? -1.104 14.696 3.210 1.00 98.00 98 ALA A O 1
ATOM 764 N N . LEU A 1 99 ? -3.346 14.600 3.227 1.00 97.69 99 LEU A N 1
ATOM 765 C CA . LEU A 1 99 ? -3.507 15.224 1.916 1.00 97.69 99 LEU A CA 1
ATOM 766 C C . LEU A 1 99 ? -3.129 16.711 1.946 1.00 97.69 99 LEU A C 1
ATOM 768 O O . LEU A 1 99 ? -2.407 17.153 1.061 1.00 97.69 99 LEU A O 1
ATOM 772 N N . ASP A 1 100 ? -3.581 17.450 2.962 1.00 98.38 100 ASP A N 1
ATOM 773 C CA . ASP A 1 100 ? -3.277 18.875 3.131 1.00 98.38 100 ASP A CA 1
ATOM 774 C C . ASP A 1 100 ? -1.760 19.111 3.239 1.00 98.38 100 ASP A C 1
ATOM 776 O O . ASP A 1 100 ? -1.253 20.059 2.648 1.00 98.38 100 ASP A O 1
ATOM 780 N N . GLU A 1 101 ? -1.026 18.232 3.931 1.00 98.31 101 GLU A N 1
ATOM 781 C CA . GLU A 1 101 ? 0.441 18.288 4.029 1.00 98.31 101 GLU A CA 1
ATOM 782 C C . GLU A 1 101 ? 1.109 18.180 2.647 1.00 98.31 101 GLU A C 1
ATOM 784 O O . GLU A 1 101 ? 1.940 19.010 2.278 1.00 98.31 101 GLU A O 1
ATOM 789 N N . ILE A 1 102 ? 0.704 17.188 1.846 1.00 97.56 102 ILE A N 1
ATOM 790 C CA . ILE A 1 102 ? 1.228 16.990 0.487 1.00 97.56 102 ILE A CA 1
ATOM 791 C C . ILE A 1 102 ? 0.851 18.178 -0.414 1.00 97.56 102 ILE A C 1
ATOM 793 O O . ILE A 1 102 ? 1.702 18.703 -1.126 1.00 97.56 102 ILE A O 1
ATOM 797 N N . GLU A 1 103 ? -0.404 18.634 -0.374 1.00 97.31 103 GLU A N 1
ATOM 798 C CA . GLU A 1 103 ? -0.889 19.777 -1.165 1.00 97.31 103 GLU A CA 1
ATOM 799 C C . GLU A 1 103 ? -0.211 21.101 -0.774 1.00 97.31 103 GLU A C 1
ATOM 801 O O . GLU A 1 103 ? -0.042 21.986 -1.616 1.00 97.31 103 GLU A O 1
ATOM 806 N N . CYS A 1 104 ? 0.170 21.259 0.495 1.00 97.81 104 CYS A N 1
ATOM 807 C CA . CYS A 1 104 ? 0.917 22.415 0.975 1.00 97.81 104 CYS A CA 1
ATOM 808 C C . CYS A 1 104 ? 2.352 22.414 0.431 1.00 97.81 104 CYS A C 1
ATOM 810 O O . CYS A 1 104 ? 2.798 23.436 -0.088 1.00 97.81 104 CYS A O 1
ATOM 812 N N . ASN A 1 105 ? 3.032 21.266 0.507 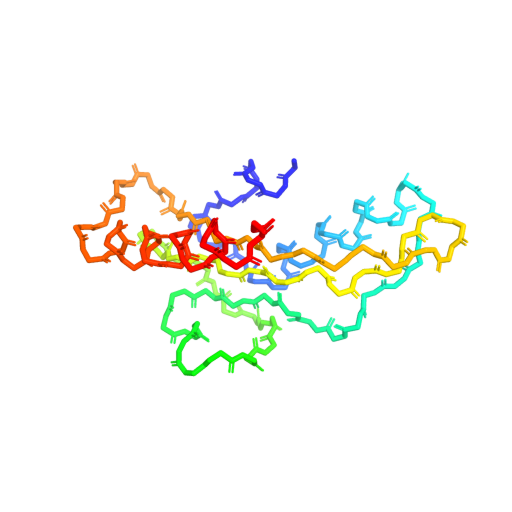1.00 97.62 105 ASN A N 1
ATOM 813 C CA . ASN A 1 105 ? 4.455 21.132 0.183 1.00 97.62 105 ASN A CA 1
ATOM 814 C C . ASN A 1 105 ? 4.746 20.977 -1.321 1.00 97.62 105 ASN A C 1
ATOM 816 O O . ASN A 1 105 ? 5.879 21.185 -1.737 1.00 97.62 105 ASN A O 1
ATOM 820 N N . LEU A 1 106 ? 3.753 20.607 -2.139 1.00 93.75 106 LEU A N 1
ATOM 821 C CA . LEU A 1 106 ? 3.890 20.489 -3.601 1.00 93.75 106 LEU A CA 1
ATOM 822 C C . LEU A 1 106 ? 3.866 21.832 -4.356 1.00 93.75 106 LEU A C 1
ATOM 824 O O . LEU A 1 106 ? 3.975 21.830 -5.584 1.00 93.75 106 LEU A O 1
ATOM 828 N N . LYS A 1 107 ? 3.663 22.953 -3.661 1.00 76.94 107 LYS A N 1
ATOM 829 C CA . LYS A 1 107 ? 3.699 24.301 -4.248 1.00 76.94 107 LYS A CA 1
ATOM 830 C C . LYS A 1 107 ? 5.130 24.785 -4.428 1.00 76.94 107 LYS A C 1
ATOM 832 O O . LYS A 1 107 ? 5.364 25.456 -5.456 1.00 76.94 107 LYS A O 1
#

Solvent-accessible surface area (backbone atoms only — not comparable to full-atom values): 5932 Å² total; per-residue (Å²): 109,63,80,77,65,56,40,56,68,41,31,36,43,58,54,52,47,49,52,52,49,53,38,42,76,63,59,17,73,54,53,67,75,48,45,28,25,45,45,72,46,47,63,67,69,91,40,58,41,40,85,55,58,36,47,66,65,20,47,35,42,35,48,44,46,22,32,29,50,92,73,41,77,50,78,55,72,52,75,45,74,24,37,93,63,76,79,50,74,65,56,51,49,54,53,49,54,57,48,50,52,52,64,60,72,74,109